Protein AF-A0A4Q4UEL5-F1 (afdb_monomer_lite)

Secondary structure (DSSP, 8-state):
--SHHHHHHHHHHHHHHH-TT-EEEEES-TTTHHHHHHHHHHHTTTT----SEEEEEES-HHHHHHHHHHTTT-TT-EEEE--TTS-TTTTT--S--SEEEE-

Foldseek 3Di:
DDDDLVVLLQVLLVVLVVALAFFEEEEACQLPPSVVSNQCSQLDPVRNGSYNAAEYEYQDVVSLVNNCVVVVVPPGYHYAYDDPVDDVVVRVDDPDGPYYHYD

Structure (mmCIF, N/CA/C/O backbone):
data_AF-A0A4Q4UEL5-F1
#
_entry.id   AF-A0A4Q4UEL5-F1
#
loop_
_atom_site.group_PDB
_atom_site.id
_atom_site.type_symbol
_atom_site.label_atom_id
_atom_site.label_alt_id
_atom_site.label_comp_id
_atom_site.label_asym_id
_atom_site.label_entity_id
_atom_site.label_seq_id
_atom_site.pdbx_PDB_ins_code
_atom_site.Cartn_x
_atom_site.Cartn_y
_atom_site.Cartn_z
_atom_site.occupancy
_atom_site.B_iso_or_equiv
_atom_site.auth_seq_id
_atom_site.auth_comp_id
_atom_site.auth_asym_id
_atom_site.auth_atom_id
_atom_site.pdbx_PDB_model_num
ATOM 1 N N . MET A 1 1 ? 21.442 -10.037 -1.285 1.00 45.94 1 MET A N 1
ATOM 2 C CA . MET A 1 1 ? 20.607 -9.582 -0.156 1.00 45.94 1 MET A CA 1
ATOM 3 C C . MET A 1 1 ? 19.495 -10.611 0.001 1.00 45.94 1 MET A C 1
ATOM 5 O O . MET A 1 1 ? 18.655 -10.705 -0.880 1.00 45.94 1 MET A O 1
ATOM 9 N N . THR A 1 2 ? 19.574 -11.482 1.003 1.00 56.34 2 THR A N 1
ATOM 10 C CA . THR A 1 2 ? 18.529 -12.466 1.343 1.00 56.34 2 THR A CA 1
ATOM 11 C C . THR A 1 2 ? 17.569 -11.833 2.349 1.00 56.34 2 THR A C 1
ATOM 13 O O . THR A 1 2 ? 18.035 -11.253 3.324 1.00 56.34 2 THR A O 1
ATOM 16 N N . GLY A 1 3 ? 16.257 -11.916 2.123 1.00 78.00 3 GLY A N 1
ATOM 17 C CA . GLY A 1 3 ? 15.230 -11.387 3.037 1.00 78.00 3 GLY A CA 1
ATOM 18 C C . GLY A 1 3 ? 13.998 -10.898 2.281 1.00 78.00 3 GLY A C 1
ATOM 19 O O . GLY A 1 3 ? 14.136 -10.635 1.096 1.00 78.00 3 GLY A O 1
ATOM 20 N N . ALA A 1 4 ? 12.850 -10.764 2.959 1.00 87.25 4 ALA A N 1
ATOM 21 C CA . ALA A 1 4 ? 11.498 -10.623 2.387 1.00 87.25 4 ALA A CA 1
ATOM 22 C C . ALA A 1 4 ? 11.311 -9.530 1.310 1.00 87.25 4 ALA A C 1
ATOM 24 O O . ALA A 1 4 ? 10.453 -9.653 0.438 1.00 87.25 4 ALA A O 1
ATOM 25 N N . TYR A 1 5 ? 12.106 -8.458 1.345 1.00 92.19 5 TYR A N 1
ATOM 26 C CA . TYR A 1 5 ? 11.950 -7.304 0.452 1.00 92.19 5 TYR A CA 1
ATOM 27 C C . TYR A 1 5 ? 12.288 -7.613 -1.018 1.00 92.19 5 TYR A C 1
ATOM 29 O O . TYR A 1 5 ? 11.464 -7.331 -1.887 1.00 92.19 5 TYR A O 1
ATOM 37 N N . PRO A 1 6 ? 13.441 -8.228 -1.342 1.00 92.38 6 PRO A N 1
ATOM 38 C CA . PRO A 1 6 ? 13.687 -8.776 -2.671 1.00 92.38 6 PRO A CA 1
ATOM 39 C C . PRO A 1 6 ? 12.565 -9.670 -3.219 1.00 92.38 6 PRO A C 1
ATOM 41 O O . PRO A 1 6 ? 12.201 -9.510 -4.383 1.00 92.38 6 PRO A O 1
ATOM 44 N N . GLN A 1 7 ? 11.988 -10.581 -2.419 1.00 92.69 7 GLN A N 1
ATOM 45 C CA . GLN A 1 7 ? 10.889 -11.425 -2.912 1.00 92.69 7 GLN A CA 1
ATOM 46 C C . GLN A 1 7 ? 9.621 -10.608 -3.157 1.00 92.69 7 GLN A C 1
ATOM 48 O O . GLN A 1 7 ? 9.005 -10.781 -4.204 1.00 92.69 7 GLN A O 1
ATOM 53 N N . LEU A 1 8 ? 9.270 -9.690 -2.249 1.00 93.81 8 LEU A N 1
ATOM 54 C CA . LEU A 1 8 ? 8.130 -8.786 -2.419 1.00 93.81 8 LEU A CA 1
ATOM 55 C C . LEU A 1 8 ? 8.246 -7.981 -3.721 1.00 93.81 8 LEU A C 1
ATOM 57 O O . LEU A 1 8 ? 7.313 -7.963 -4.520 1.00 93.81 8 LEU A O 1
ATOM 61 N N . SER A 1 9 ? 9.406 -7.364 -3.963 1.00 94.00 9 SER A N 1
ATOM 62 C CA . SER A 1 9 ? 9.647 -6.576 -5.176 1.00 94.00 9 SER A CA 1
ATOM 63 C C . SER A 1 9 ? 9.505 -7.421 -6.443 1.00 94.00 9 SER A C 1
ATOM 65 O O . SER A 1 9 ? 8.845 -6.990 -7.382 1.00 94.00 9 SER A O 1
ATOM 67 N N . ASN A 1 10 ? 10.109 -8.614 -6.477 1.00 94.06 10 ASN A N 1
ATOM 68 C CA . ASN A 1 10 ? 10.067 -9.492 -7.652 1.00 94.06 10 ASN A CA 1
ATOM 69 C C . ASN A 1 10 ? 8.655 -10.037 -7.913 1.00 94.06 10 ASN A C 1
ATOM 71 O O . ASN A 1 10 ? 8.233 -10.173 -9.063 1.00 94.06 10 ASN A O 1
ATOM 75 N N . TYR A 1 11 ? 7.921 -10.348 -6.843 1.00 94.81 11 TYR A N 1
ATOM 76 C CA . TYR A 1 11 ? 6.552 -10.835 -6.935 1.00 94.81 11 TYR A CA 1
ATOM 77 C C . TYR A 1 11 ? 5.618 -9.757 -7.491 1.00 94.81 11 TYR A C 1
ATOM 79 O O . TYR A 1 11 ? 4.890 -10.005 -8.450 1.00 94.81 11 TYR A O 1
ATOM 87 N N . LEU A 1 12 ? 5.695 -8.539 -6.952 1.00 95.50 12 LEU A N 1
ATOM 88 C CA . LEU A 1 12 ? 4.879 -7.420 -7.418 1.00 95.50 12 LEU A CA 1
ATOM 89 C C . LEU A 1 12 ? 5.258 -6.946 -8.826 1.00 95.50 12 LEU A C 1
ATOM 91 O O . LEU A 1 12 ? 4.372 -6.570 -9.587 1.00 95.50 12 LEU A O 1
ATOM 95 N N . ASP A 1 13 ? 6.537 -7.012 -9.206 1.00 95.25 13 ASP A N 1
ATOM 96 C CA . ASP A 1 13 ? 6.966 -6.772 -10.592 1.00 95.25 13 ASP A CA 1
ATOM 97 C C . ASP A 1 13 ? 6.296 -7.759 -11.563 1.00 95.25 13 ASP A C 1
ATOM 99 O O . ASP A 1 13 ? 5.734 -7.356 -12.585 1.00 95.25 13 ASP A O 1
ATOM 103 N N . SER A 1 14 ? 6.278 -9.044 -11.197 1.00 95.75 14 SER A N 1
ATOM 104 C CA . SER A 1 14 ? 5.644 -10.099 -11.996 1.00 95.75 14 SER A CA 1
ATOM 105 C C . SER A 1 14 ? 4.126 -9.914 -12.086 1.00 95.75 14 SER A C 1
ATOM 107 O O . SER A 1 14 ? 3.558 -10.005 -13.175 1.00 95.75 14 SER A O 1
ATOM 109 N N . LEU A 1 15 ? 3.465 -9.609 -10.963 1.00 96.19 15 LEU A N 1
ATOM 110 C CA . LEU A 1 15 ? 2.023 -9.364 -10.934 1.00 96.19 15 LEU A CA 1
ATOM 111 C C . LEU A 1 15 ? 1.634 -8.125 -11.742 1.00 96.19 15 LEU A C 1
ATOM 113 O O . LEU A 1 15 ? 0.742 -8.216 -12.579 1.00 96.19 15 LEU A O 1
ATOM 117 N N . GLY A 1 16 ? 2.320 -6.996 -11.544 1.00 94.81 16 GLY A N 1
ATOM 118 C CA . GLY A 1 16 ? 2.046 -5.768 -12.292 1.00 94.81 16 GLY A CA 1
ATOM 119 C C . GLY A 1 16 ? 2.318 -5.920 -13.790 1.00 94.81 16 GLY A C 1
ATOM 120 O O . GLY A 1 16 ? 1.632 -5.318 -14.613 1.00 94.81 16 GLY A O 1
ATOM 121 N N . HIS A 1 17 ? 3.290 -6.755 -14.177 1.00 94.19 17 HIS A N 1
ATOM 122 C CA . HIS A 1 17 ? 3.489 -7.113 -15.582 1.00 94.19 17 HIS A CA 1
ATOM 123 C C . HIS A 1 17 ? 2.308 -7.912 -16.156 1.00 94.19 17 HIS A C 1
ATOM 125 O O . HIS A 1 17 ? 1.874 -7.630 -17.271 1.00 94.19 17 HIS A O 1
ATOM 131 N N . ALA A 1 18 ? 1.790 -8.889 -15.406 1.00 96.06 18 ALA A N 1
ATOM 132 C CA . ALA A 1 18 ? 0.683 -9.735 -15.846 1.00 96.06 18 ALA A CA 1
ATOM 133 C C . ALA A 1 18 ? -0.664 -8.993 -15.870 1.00 96.06 18 ALA A C 1
ATOM 135 O O . ALA A 1 18 ? -1.471 -9.208 -16.774 1.00 96.06 18 ALA A O 1
ATOM 136 N N . ASN A 1 19 ? -0.906 -8.122 -14.889 1.00 95.62 19 ASN A N 1
ATOM 137 C CA . ASN A 1 19 ? -2.115 -7.319 -14.781 1.00 95.62 19 ASN A CA 1
ATOM 138 C C . ASN A 1 19 ? -1.768 -5.908 -14.268 1.00 95.62 19 ASN A C 1
ATOM 140 O O . ASN A 1 19 ? -1.501 -5.739 -13.082 1.00 95.62 19 ASN A O 1
ATOM 144 N N . PRO A 1 20 ? -1.802 -4.866 -15.114 1.00 93.12 20 PRO A N 1
ATOM 145 C CA . PRO A 1 20 ? -1.560 -3.498 -14.665 1.00 93.12 20 PRO A CA 1
ATOM 146 C C . PRO A 1 20 ? -2.775 -2.855 -13.969 1.00 93.12 20 PRO A C 1
ATOM 148 O O . PRO A 1 20 ? -2.658 -1.721 -13.508 1.00 93.12 20 PRO A O 1
ATOM 151 N N . ASP A 1 21 ? -3.925 -3.539 -13.877 1.00 94.19 21 ASP A N 1
ATOM 152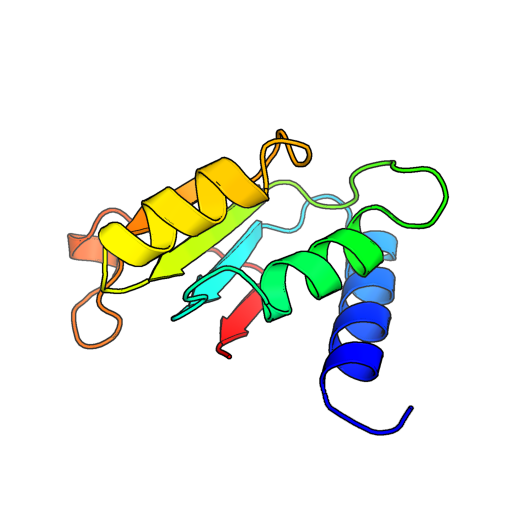 C CA . ASP A 1 21 ? -5.156 -3.020 -13.255 1.00 94.19 21 ASP A CA 1
ATOM 153 C C . ASP A 1 21 ? -5.323 -3.408 -11.772 1.00 94.19 21 ASP A C 1
ATOM 155 O O . ASP A 1 21 ? -6.393 -3.232 -11.192 1.00 94.19 21 ASP A O 1
ATOM 159 N N . LEU A 1 22 ? -4.260 -3.914 -11.136 1.00 95.44 22 LEU A N 1
ATOM 160 C CA . LEU A 1 22 ? -4.310 -4.413 -9.758 1.00 95.44 22 LEU A CA 1
ATOM 161 C C . LEU A 1 22 ? -4.795 -3.354 -8.759 1.00 95.44 22 LEU A C 1
ATOM 163 O O . LEU A 1 22 ? -4.295 -2.220 -8.739 1.00 95.44 22 LEU A O 1
ATOM 167 N N . LYS A 1 23 ? -5.707 -3.762 -7.877 1.00 95.56 23 LYS A N 1
ATOM 168 C CA . LYS A 1 23 ? -6.055 -3.079 -6.629 1.00 95.56 23 LYS A CA 1
ATOM 169 C C . LYS A 1 23 ? -5.337 -3.747 -5.463 1.00 95.56 23 LYS A C 1
ATOM 171 O O . LYS A 1 23 ? -5.582 -4.913 -5.158 1.00 95.56 23 LYS A O 1
ATOM 176 N N . ILE A 1 24 ? -4.452 -2.996 -4.818 1.00 95.75 24 ILE A N 1
ATOM 177 C CA . ILE A 1 24 ? -3.553 -3.485 -3.773 1.00 95.75 24 ILE A CA 1
ATOM 178 C C . ILE A 1 24 ? -3.889 -2.792 -2.451 1.00 95.75 24 ILE A C 1
ATOM 180 O O . ILE A 1 24 ? -4.014 -1.568 -2.416 1.00 95.75 24 ILE A O 1
ATOM 184 N N . LEU A 1 25 ? -4.006 -3.571 -1.378 1.00 96.38 25 LEU A N 1
ATOM 185 C CA . LEU A 1 25 ? -4.175 -3.096 -0.005 1.00 96.38 25 LEU A CA 1
ATOM 186 C C . LEU A 1 25 ? -2.970 -3.527 0.838 1.00 96.38 25 LEU A C 1
ATOM 188 O O . LEU A 1 25 ? -2.632 -4.710 0.882 1.00 96.38 25 LEU A O 1
ATOM 192 N N . GLU A 1 26 ? -2.335 -2.584 1.524 1.00 96.12 26 GLU A N 1
ATOM 193 C CA . GLU A 1 26 ? -1.284 -2.863 2.504 1.00 96.12 26 GLU A CA 1
ATOM 194 C C . GLU A 1 26 ? -1.805 -2.586 3.913 1.00 96.12 26 GLU A C 1
ATOM 196 O O . GLU A 1 26 ? -2.271 -1.485 4.205 1.00 96.12 26 GLU A O 1
ATOM 201 N N . LEU A 1 27 ? -1.732 -3.598 4.773 1.00 95.88 27 LEU A N 1
ATOM 202 C CA . LEU A 1 27 ? -2.150 -3.576 6.169 1.00 95.88 27 LEU A CA 1
ATOM 203 C C . LEU A 1 27 ? -0.944 -3.338 7.078 1.00 95.88 27 LEU A C 1
ATOM 205 O O . LEU A 1 27 ? 0.073 -4.015 6.932 1.00 95.88 27 LEU A O 1
ATOM 209 N N . GLY A 1 28 ? -1.080 -2.428 8.044 1.00 94.75 28 GLY A N 1
ATOM 210 C CA . GLY A 1 28 ? -0.040 -2.181 9.050 1.00 94.75 28 GLY A CA 1
ATOM 211 C C . GLY A 1 28 ? 1.265 -1.655 8.454 1.00 94.75 28 GLY A C 1
ATOM 212 O O . GLY A 1 28 ? 2.348 -2.030 8.886 1.00 94.75 28 GLY A O 1
ATOM 213 N N . ALA A 1 29 ? 1.182 -0.804 7.432 1.00 92.94 29 ALA A N 1
ATOM 214 C CA . ALA A 1 29 ? 2.358 -0.361 6.685 1.00 92.94 29 ALA A CA 1
ATOM 215 C C . ALA A 1 29 ? 3.347 0.478 7.519 1.00 92.94 29 ALA A C 1
ATOM 217 O O . ALA A 1 29 ? 4.486 0.721 7.088 1.00 92.94 29 ALA A O 1
ATOM 218 N N . GLY A 1 30 ? 2.914 0.995 8.675 1.00 91.19 30 GLY A N 1
ATOM 219 C CA . 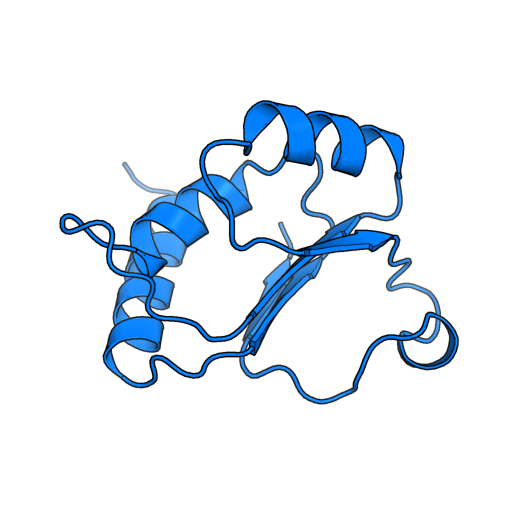GLY A 1 30 ? 3.682 1.906 9.506 1.00 91.19 30 GLY A CA 1
ATOM 220 C C . GLY A 1 30 ? 4.190 3.099 8.697 1.00 91.19 30 GLY A C 1
ATOM 221 O O . GLY A 1 30 ? 3.431 3.842 8.077 1.00 91.19 30 GLY A O 1
ATOM 222 N N . THR A 1 31 ? 5.509 3.285 8.678 1.00 87.69 31 THR A N 1
ATOM 223 C CA . THR A 1 31 ? 6.169 4.386 7.956 1.00 87.69 31 THR A CA 1
ATOM 224 C C . THR A 1 31 ? 6.420 4.104 6.466 1.00 87.69 31 THR A C 1
ATOM 226 O O . THR A 1 31 ? 7.054 4.918 5.788 1.00 87.69 31 THR A O 1
ATOM 229 N N . GLY A 1 32 ? 5.940 2.973 5.936 1.00 89.19 32 GLY A N 1
ATOM 230 C CA . GLY A 1 32 ? 5.996 2.636 4.509 1.00 89.19 32 GLY A CA 1
ATOM 231 C C . GLY A 1 32 ? 7.285 1.940 4.057 1.00 89.19 32 GLY A C 1
ATOM 232 O O . GLY A 1 32 ? 7.725 2.101 2.915 1.00 89.19 32 GLY A O 1
ATOM 233 N N . GLY A 1 33 ? 7.938 1.182 4.945 1.00 91.31 33 GLY A N 1
ATOM 234 C CA . GLY A 1 33 ? 9.163 0.440 4.620 1.00 91.31 33 GLY A CA 1
ATOM 235 C C . GLY A 1 33 ? 8.952 -0.586 3.501 1.00 91.31 33 GLY A C 1
ATOM 236 O O . GLY A 1 33 ? 9.680 -0.568 2.502 1.00 91.31 33 GLY A O 1
ATOM 237 N N . ALA A 1 34 ? 7.930 -1.433 3.643 1.00 93.25 34 ALA A N 1
ATOM 238 C CA . ALA A 1 34 ? 7.536 -2.405 2.628 1.00 93.25 34 ALA A CA 1
ATOM 239 C C . ALA A 1 34 ? 6.901 -1.722 1.405 1.00 93.25 34 ALA A C 1
ATOM 241 O O . ALA A 1 34 ? 7.278 -2.042 0.274 1.00 93.25 34 ALA A O 1
ATOM 242 N N . THR A 1 35 ? 6.074 -0.691 1.605 1.00 93.56 35 THR A N 1
ATOM 243 C CA . THR A 1 35 ? 5.502 0.130 0.524 1.00 93.56 35 THR A CA 1
ATOM 244 C C . THR A 1 35 ? 6.558 0.640 -0.459 1.00 93.56 35 THR A C 1
ATOM 246 O O . THR A 1 35 ? 6.387 0.548 -1.673 1.00 93.56 35 THR A O 1
ATOM 249 N N . ARG A 1 36 ? 7.701 1.150 0.017 1.00 91.50 36 ARG A N 1
ATOM 250 C CA . ARG A 1 36 ? 8.781 1.645 -0.867 1.00 91.50 36 ARG A CA 1
ATOM 251 C C . ARG A 1 36 ? 9.363 0.553 -1.754 1.00 91.50 36 ARG A C 1
ATOM 253 O O . ARG A 1 36 ? 9.762 0.817 -2.888 1.00 91.50 36 ARG A O 1
ATOM 260 N N . VAL A 1 37 ? 9.451 -0.661 -1.229 1.00 92.75 37 VAL A N 1
ATOM 261 C CA . VAL A 1 37 ? 9.914 -1.830 -1.978 1.00 92.75 37 VAL A CA 1
ATOM 262 C C . VAL A 1 37 ? 8.855 -2.245 -2.996 1.00 92.75 37 VAL A C 1
ATOM 264 O O . VAL A 1 37 ? 9.193 -2.484 -4.155 1.00 92.75 37 VAL A O 1
ATOM 267 N N . ALA A 1 38 ? 7.581 -2.235 -2.599 1.00 93.75 38 ALA A N 1
ATOM 268 C CA . ALA A 1 38 ? 6.457 -2.498 -3.487 1.00 93.75 38 ALA A CA 1
AT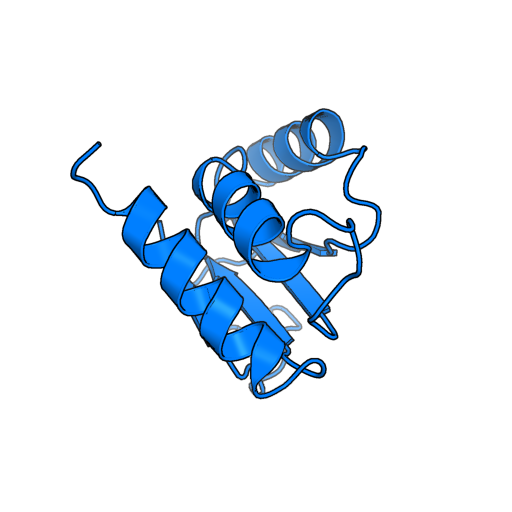OM 269 C C . ALA A 1 38 ? 6.413 -1.520 -4.671 1.00 93.75 38 ALA A C 1
ATOM 271 O O . ALA A 1 38 ? 6.330 -1.952 -5.821 1.00 93.75 38 ALA A O 1
ATOM 272 N N . MET A 1 39 ? 6.579 -0.218 -4.419 1.00 91.69 39 MET A N 1
ATOM 273 C CA . MET A 1 39 ? 6.608 0.808 -5.470 1.00 91.69 39 MET A CA 1
ATOM 274 C C . MET A 1 39 ? 7.741 0.591 -6.478 1.00 91.69 39 MET A C 1
ATOM 276 O O . MET A 1 39 ? 7.539 0.787 -7.676 1.00 91.69 39 MET A O 1
ATOM 280 N N . LYS A 1 40 ? 8.920 0.136 -6.030 1.00 90.12 40 LYS A N 1
ATOM 281 C CA . LYS A 1 40 ? 10.030 -0.202 -6.939 1.00 90.12 40 LYS A CA 1
ATOM 282 C C . LYS A 1 40 ? 9.670 -1.357 -7.873 1.00 90.12 40 LYS A C 1
ATOM 284 O O . LYS A 1 40 ? 9.952 -1.268 -9.066 1.00 90.12 40 LYS A O 1
ATOM 289 N N . GLY A 1 41 ? 9.023 -2.401 -7.354 1.00 92.94 41 GLY A N 1
ATOM 290 C CA . GLY A 1 41 ? 8.534 -3.514 -8.172 1.00 92.94 41 GLY A CA 1
ATOM 291 C C . GLY A 1 41 ? 7.447 -3.073 -9.154 1.00 92.94 41 GLY A C 1
ATOM 292 O O . GLY A 1 41 ? 7.537 -3.329 -10.351 1.00 92.94 41 GLY A O 1
ATOM 293 N N . LEU A 1 42 ? 6.453 -2.326 -8.677 1.00 93.38 42 LEU A N 1
ATOM 294 C CA . LEU A 1 42 ? 5.270 -1.957 -9.457 1.00 93.38 42 LEU A CA 1
ATOM 295 C C . LEU A 1 42 ? 5.516 -0.869 -10.514 1.00 93.38 42 LEU A C 1
ATOM 297 O O . LEU A 1 42 ? 4.834 -0.854 -11.538 1.00 93.38 42 LEU A O 1
ATOM 301 N N . CYS A 1 43 ? 6.487 0.022 -10.313 1.00 88.81 43 CYS A N 1
ATOM 302 C CA . CYS A 1 43 ? 6.819 1.071 -11.286 1.00 88.81 43 CYS A CA 1
ATOM 303 C C . CYS A 1 43 ? 8.001 0.701 -12.198 1.00 88.81 43 CYS A C 1
ATOM 305 O O . CYS A 1 43 ? 8.165 1.301 -13.258 1.00 88.81 43 CYS A O 1
ATOM 307 N N . GLY A 1 44 ? 8.814 -0.290 -11.811 1.00 80.56 44 GLY A N 1
ATOM 308 C CA . GLY A 1 44 ? 9.966 -0.741 -12.591 1.00 80.56 44 GLY A CA 1
ATOM 309 C C . GLY A 1 44 ? 11.008 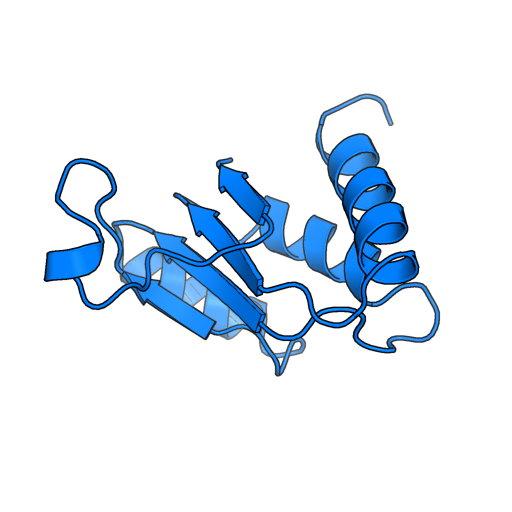0.362 -12.870 1.00 80.56 44 GLY A C 1
ATOM 310 O O . GLY A 1 44 ? 10.924 1.475 -12.347 1.00 80.56 44 GLY A O 1
ATOM 311 N N . PRO A 1 45 ? 12.021 0.081 -13.710 1.00 79.44 45 PRO A N 1
ATOM 312 C CA . PRO A 1 45 ? 13.105 1.026 -14.000 1.00 79.44 45 PRO A CA 1
ATOM 313 C C . PRO A 1 45 ? 12.690 2.205 -14.897 1.00 79.44 45 PRO A C 1
ATOM 315 O O . PRO A 1 45 ? 13.398 3.206 -14.944 1.00 79.44 45 PRO A O 1
ATOM 318 N N . ASN A 1 46 ? 11.565 2.104 -15.613 1.00 83.00 46 ASN A N 1
ATOM 319 C CA . ASN A 1 46 ? 11.042 3.176 -16.468 1.00 83.00 46 ASN A CA 1
ATOM 320 C C . ASN A 1 46 ? 10.084 4.130 -15.726 1.00 83.00 46 ASN A C 1
ATOM 322 O O . ASN A 1 46 ? 9.652 5.120 -16.311 1.00 83.00 46 ASN A O 1
ATOM 326 N N . GLY A 1 47 ? 9.748 3.837 -14.462 1.00 83.56 47 GLY A N 1
ATOM 327 C CA . GLY A 1 47 ? 8.832 4.640 -13.650 1.00 83.56 47 GLY A CA 1
ATOM 328 C C . GLY A 1 47 ? 7.367 4.561 -14.089 1.00 83.56 47 GLY A C 1
ATOM 329 O O . GLY A 1 47 ? 6.554 5.362 -13.625 1.00 83.56 47 GLY A O 1
ATOM 330 N N . ILE A 1 48 ? 7.011 3.629 -14.979 1.00 87.31 48 ILE A N 1
ATOM 331 C CA . ILE A 1 48 ? 5.638 3.473 -15.464 1.00 87.31 48 ILE A CA 1
ATOM 332 C C . ILE A 1 48 ? 4.850 2.639 -14.458 1.00 87.31 48 ILE A C 1
ATOM 334 O O . ILE A 1 48 ? 5.152 1.474 -14.211 1.00 87.31 48 ILE A O 1
ATOM 338 N N . LYS A 1 49 ? 3.799 3.242 -13.905 1.00 90.19 49 LYS A N 1
ATOM 339 C CA . LYS A 1 49 ? 2.876 2.609 -12.961 1.00 90.19 49 LYS A CA 1
ATOM 340 C C . LYS A 1 49 ? 2.202 1.373 -13.583 1.00 90.19 49 LYS A C 1
ATOM 342 O O . LYS A 1 49 ? 1.563 1.495 -14.625 1.00 90.19 49 LYS A O 1
ATOM 347 N N . ARG A 1 50 ? 2.285 0.215 -12.915 1.00 93.00 50 ARG A N 1
ATOM 348 C CA . ARG A 1 50 ? 1.619 -1.045 -13.319 1.00 93.00 50 ARG A CA 1
ATOM 349 C C . ARG A 1 50 ? 0.644 -1.576 -12.263 1.00 93.00 50 ARG A C 1
ATOM 351 O O . ARG A 1 50 ? 0.690 -2.737 -11.874 1.00 93.00 50 ARG A O 1
ATOM 358 N N . TYR A 1 51 ? -0.198 -0.687 -11.757 1.00 93.94 51 TYR A N 1
ATOM 359 C CA . TYR A 1 51 ? -1.302 -1.006 -10.854 1.00 93.94 51 TYR A CA 1
ATOM 360 C C . TYR A 1 51 ? -2.389 0.060 -11.003 1.00 93.94 51 TYR A C 1
ATOM 362 O O . TYR A 1 51 ? -2.099 1.218 -11.342 1.00 93.94 51 TYR A O 1
ATOM 370 N N . ARG A 1 52 ? -3.639 -0.284 -10.691 1.00 93.44 52 ARG A N 1
ATOM 371 C CA . ARG A 1 52 ? -4.730 0.690 -10.658 1.00 93.44 52 ARG A CA 1
ATOM 372 C C . ARG A 1 52 ? -4.753 1.457 -9.351 1.00 93.44 52 ARG A C 1
ATOM 374 O O . ARG A 1 52 ? -4.778 2.687 -9.381 1.00 93.44 52 ARG A O 1
ATOM 381 N N . GLN A 1 53 ? -4.694 0.762 -8.224 1.00 93.31 53 GLN A N 1
ATOM 382 C CA . GLN A 1 53 ? -4.831 1.376 -6.908 1.00 93.31 53 GLN A CA 1
ATOM 383 C C . GLN A 1 53 ? -3.888 0.723 -5.906 1.00 93.31 53 GLN A C 1
ATOM 385 O O . GLN A 1 53 ? -3.702 -0.491 -5.935 1.00 93.31 53 GLN A O 1
ATOM 390 N N . TYR A 1 54 ? -3.290 1.539 -5.044 1.00 94.50 54 TYR A N 1
ATOM 391 C CA . TYR A 1 54 ? -2.515 1.071 -3.906 1.00 94.50 54 TYR A CA 1
ATOM 392 C C . TYR A 1 54 ? -2.967 1.850 -2.681 1.00 94.50 54 TYR A C 1
ATOM 394 O O . TYR A 1 54 ? -2.745 3.058 -2.607 1.00 94.50 54 TYR A O 1
ATOM 402 N N . THR A 1 55 ? -3.607 1.162 -1.745 1.00 95.00 55 THR A N 1
ATOM 403 C CA . THR A 1 55 ? -4.095 1.745 -0.499 1.00 95.00 55 THR A CA 1
ATOM 404 C C . THR A 1 55 ? -3.200 1.289 0.640 1.00 95.00 55 THR A C 1
ATOM 406 O O . THR A 1 55 ? -3.161 0.110 0.985 1.00 95.00 55 THR A O 1
ATOM 409 N N . LEU A 1 56 ? -2.461 2.235 1.204 1.00 95.19 56 LEU A N 1
ATOM 410 C CA . LEU A 1 56 ? -1.633 2.046 2.380 1.00 95.19 56 LEU A CA 1
ATOM 411 C C . LEU A 1 56 ? -2.482 2.302 3.622 1.00 95.19 56 LEU A C 1
ATOM 413 O O . LEU A 1 56 ? -3.073 3.378 3.768 1.00 95.19 56 LEU A O 1
ATOM 417 N N . THR A 1 57 ? -2.522 1.319 4.517 1.00 96.38 57 THR A N 1
ATOM 418 C CA . THR A 1 57 ? -3.278 1.419 5.760 1.00 96.38 57 THR A CA 1
ATOM 419 C C . THR A 1 57 ? -2.458 1.124 6.996 1.00 96.38 57 THR A C 1
ATOM 421 O O . THR A 1 57 ? -1.478 0.381 6.965 1.00 96.38 57 THR A O 1
ATOM 424 N N . ASP A 1 58 ? -2.876 1.739 8.095 1.00 96.50 58 ASP A N 1
ATOM 425 C CA . ASP A 1 58 ? -2.344 1.512 9.429 1.00 96.50 58 ASP A CA 1
ATOM 426 C C . ASP A 1 58 ? -3.407 1.907 10.464 1.00 96.50 58 ASP A C 1
ATOM 428 O O . ASP A 1 58 ? -4.256 2.759 10.185 1.00 96.50 58 ASP A O 1
ATOM 432 N N . ILE A 1 59 ? -3.350 1.326 11.663 1.00 96.00 59 ILE A N 1
ATOM 433 C CA . ILE A 1 59 ? -4.229 1.713 12.775 1.00 96.00 59 ILE A CA 1
ATOM 434 C C . ILE A 1 59 ? -3.865 3.104 13.322 1.00 96.00 59 ILE A C 1
ATOM 436 O O . ILE A 1 59 ? -4.708 3.794 13.892 1.00 96.00 59 ILE A O 1
ATOM 440 N N . SER A 1 60 ? -2.611 3.537 13.142 1.00 93.81 60 SER A N 1
ATOM 441 C CA . SER A 1 60 ? -2.080 4.808 13.631 1.00 93.81 60 SER A CA 1
ATOM 442 C C . SER A 1 60 ? -2.075 5.888 12.538 1.00 93.81 60 SER A C 1
ATOM 444 O O . SER A 1 60 ? -1.236 5.865 11.630 1.00 93.81 60 SER A O 1
ATOM 446 N N . PRO A 1 61 ? -2.910 6.940 12.660 1.00 92.31 61 PRO A N 1
ATOM 447 C CA . PRO A 1 61 ? -2.900 8.071 11.726 1.00 92.31 61 PRO A CA 1
ATOM 448 C C . PRO A 1 61 ? -1.558 8.824 11.690 1.00 92.31 61 PRO A C 1
ATOM 450 O O . PRO A 1 61 ? -1.209 9.455 10.686 1.00 92.31 61 PRO A O 1
ATOM 453 N N . GLY A 1 62 ? -0.793 8.772 12.788 1.00 92.12 62 GLY A N 1
ATOM 454 C CA . GLY A 1 62 ? 0.523 9.404 12.880 1.00 92.12 62 GLY A CA 1
ATOM 455 C C . GLY A 1 62 ? 1.521 8.790 11.901 1.00 92.12 62 GLY A C 1
ATOM 456 O O . GLY A 1 62 ? 2.234 9.520 11.212 1.00 92.12 62 GLY A O 1
ATOM 457 N N . PHE A 1 63 ? 1.510 7.461 11.762 1.00 90.88 63 PHE A N 1
ATOM 458 C CA . PHE A 1 63 ? 2.366 6.773 10.799 1.00 90.88 63 PHE A CA 1
ATOM 459 C C . PHE A 1 63 ? 1.978 7.083 9.356 1.00 90.88 63 PHE A C 1
ATOM 461 O O . PHE A 1 63 ? 2.860 7.384 8.554 1.00 90.88 63 PHE A O 1
ATOM 468 N N . LEU A 1 64 ? 0.678 7.139 9.049 1.00 91.12 64 LEU A N 1
ATOM 469 C CA . LEU A 1 64 ? 0.192 7.536 7.723 1.00 91.12 64 LEU A CA 1
ATOM 470 C C . LEU A 1 64 ? 0.635 8.953 7.343 1.00 91.12 64 LEU A C 1
ATOM 472 O O . LEU A 1 64 ? 0.993 9.206 6.193 1.00 91.12 64 LEU A O 1
ATOM 476 N N . THR A 1 65 ? 0.655 9.875 8.308 1.00 90.56 65 THR A N 1
ATOM 477 C CA . THR A 1 65 ? 1.127 11.249 8.081 1.00 90.56 65 THR A CA 1
ATOM 478 C C . THR A 1 65 ? 2.606 11.260 7.694 1.00 90.56 65 THR A C 1
ATOM 480 O O . THR A 1 65 ? 2.959 11.824 6.657 1.00 90.56 65 THR A O 1
ATOM 483 N N . SER A 1 66 ? 3.457 10.569 8.460 1.00 88.88 66 SER A N 1
ATOM 484 C CA . SER A 1 66 ? 4.889 10.443 8.151 1.00 88.88 66 SER A CA 1
ATOM 485 C C . SER A 1 66 ? 5.148 9.692 6.840 1.00 88.88 66 SER A C 1
ATOM 487 O O . SER A 1 66 ? 6.022 10.080 6.058 1.00 88.88 66 SER A O 1
ATOM 489 N N . ALA A 1 67 ? 4.381 8.635 6.560 1.00 89.25 67 ALA A N 1
ATOM 490 C CA . ALA A 1 67 ? 4.464 7.890 5.310 1.00 89.25 67 ALA A CA 1
ATOM 491 C C . ALA A 1 67 ? 4.143 8.809 4.123 1.00 89.25 67 ALA A C 1
ATOM 493 O O . ALA A 1 67 ? 4.960 8.926 3.212 1.00 89.25 67 ALA A O 1
ATOM 494 N N . ARG A 1 68 ? 3.035 9.556 4.180 1.00 89.38 68 ARG A N 1
ATOM 495 C CA . ARG A 1 68 ? 2.621 10.499 3.131 1.00 89.38 68 ARG A CA 1
ATOM 496 C C . ARG A 1 68 ? 3.668 11.575 2.842 1.00 89.38 68 ARG A C 1
ATOM 498 O O . ARG A 1 68 ? 3.944 11.853 1.678 1.00 89.38 68 ARG A O 1
ATOM 505 N N . GLU A 1 69 ? 4.265 12.167 3.874 1.00 87.81 69 GLU A N 1
ATOM 506 C CA . GLU A 1 69 ? 5.334 13.164 3.704 1.00 87.81 69 GLU A CA 1
ATOM 507 C C . GLU A 1 69 ? 6.563 12.553 3.024 1.00 87.81 69 GLU A C 1
ATOM 509 O O . GLU A 1 69 ? 7.080 13.075 2.029 1.00 87.81 69 GLU A O 1
ATOM 514 N N . SER A 1 70 ? 6.995 11.398 3.529 1.00 85.19 70 SER A N 1
ATOM 515 C CA . SER A 1 70 ? 8.203 10.722 3.065 1.00 85.19 70 SER A CA 1
ATOM 516 C C . SER A 1 70 ? 8.046 10.069 1.683 1.00 85.19 70 SER A C 1
ATOM 518 O O . SER A 1 70 ? 9.048 9.766 1.032 1.00 85.19 70 SER A O 1
ATOM 520 N N . MET A 1 71 ? 6.811 9.833 1.238 1.00 83.75 71 MET A N 1
ATOM 521 C CA . MET A 1 71 ? 6.454 9.178 -0.026 1.00 83.75 71 MET A CA 1
ATOM 522 C C . MET A 1 71 ? 5.801 10.144 -1.018 1.00 83.75 71 MET A C 1
ATOM 524 O O . MET A 1 71 ? 5.185 9.709 -1.983 1.00 83.75 71 MET A O 1
ATOM 528 N N . SER A 1 72 ? 5.977 11.452 -0.822 1.00 82.19 72 SER A N 1
ATOM 529 C CA . SER A 1 72 ? 5.435 12.507 -1.690 1.00 82.19 72 SER A CA 1
ATOM 530 C C . SER A 1 72 ? 5.865 12.406 -3.164 1.00 82.19 72 SER A C 1
ATOM 532 O O . SER A 1 72 ? 5.180 12.925 -4.046 1.00 82.19 72 SER A O 1
ATOM 534 N N . GLU A 1 73 ? 6.960 11.695 -3.456 1.00 78.12 73 GLU A N 1
ATOM 535 C CA . GLU A 1 73 ? 7.381 11.342 -4.819 1.00 78.12 73 GLU A CA 1
ATOM 536 C C . GLU A 1 73 ? 6.399 10.378 -5.520 1.00 78.12 73 GLU A C 1
ATOM 538 O O . GLU A 1 73 ? 6.218 10.436 -6.741 1.00 78.12 73 GLU A O 1
ATOM 543 N N . PHE A 1 74 ? 5.709 9.532 -4.751 1.00 75.50 74 PHE A N 1
ATOM 544 C CA . PHE A 1 74 ? 4.739 8.556 -5.231 1.00 75.50 74 PHE A CA 1
ATOM 545 C C . PHE A 1 74 ? 3.340 9.179 -5.223 1.00 75.50 74 PHE A C 1
ATOM 547 O O . PHE A 1 74 ? 2.562 9.028 -4.288 1.00 75.50 74 PHE A O 1
ATOM 554 N N . ARG A 1 75 ? 2.993 9.877 -6.308 1.00 65.69 75 ARG A N 1
ATOM 555 C CA . ARG A 1 75 ? 1.703 10.584 -6.451 1.00 65.69 75 ARG A CA 1
ATOM 556 C C . ARG A 1 75 ? 0.451 9.692 -6.493 1.00 65.69 75 ARG A C 1
ATOM 558 O O . ARG A 1 75 ? -0.639 10.221 -6.667 1.00 65.69 75 ARG A O 1
ATOM 565 N N . VAL A 1 76 ? 0.584 8.368 -6.396 1.00 80.56 76 VAL A N 1
ATOM 566 C CA . VAL A 1 76 ? -0.509 7.423 -6.685 1.00 80.56 76 VAL A CA 1
ATOM 567 C C . VAL A 1 76 ? -0.668 6.356 -5.599 1.00 80.56 76 VAL A C 1
ATOM 569 O O . VAL A 1 76 ? -0.887 5.185 -5.899 1.00 80.56 76 VAL A O 1
ATOM 572 N N . VAL A 1 77 ? -0.539 6.773 -4.339 1.00 89.19 77 VAL A N 1
ATOM 573 C CA . VAL A 1 77 ? -0.809 5.949 -3.153 1.00 89.19 77 VAL A CA 1
ATOM 574 C C . VAL A 1 77 ? -1.914 6.614 -2.339 1.00 89.19 77 VAL A C 1
ATOM 576 O O . VAL A 1 77 ? -1.803 7.791 -1.992 1.00 89.19 77 VAL A O 1
ATOM 579 N N . ASP A 1 78 ? -2.964 5.856 -2.040 1.00 92.44 78 ASP A N 1
ATOM 580 C CA . ASP A 1 78 ? -4.020 6.267 -1.119 1.00 92.44 78 ASP A CA 1
ATOM 581 C C . ASP A 1 78 ? -3.600 5.921 0.310 1.00 92.44 78 ASP A C 1
ATOM 583 O O . ASP A 1 78 ? -2.984 4.884 0.544 1.00 92.44 78 ASP A O 1
ATOM 587 N N . PHE A 1 79 ? -3.952 6.768 1.273 1.00 93.19 79 PHE A N 1
ATOM 588 C CA . PHE A 1 79 ? -3.652 6.555 2.688 1.00 93.19 79 PHE A CA 1
ATOM 589 C C . PHE A 1 79 ? -4.960 6.543 3.464 1.00 93.19 79 PHE A C 1
ATOM 591 O O . PHE A 1 79 ? -5.725 7.507 3.380 1.00 93.19 79 PHE A O 1
ATOM 598 N N . ALA A 1 80 ? -5.212 5.483 4.224 1.00 94.62 80 ALA A N 1
ATOM 599 C CA . ALA A 1 80 ? -6.436 5.351 5.004 1.00 94.62 80 ALA A CA 1
ATOM 600 C C . ALA A 1 80 ? -6.172 4.630 6.327 1.00 94.62 80 ALA A C 1
ATOM 602 O O . ALA A 1 80 ? -5.329 3.744 6.403 1.00 94.62 80 ALA A O 1
ATOM 603 N N . VAL A 1 81 ? -6.884 5.022 7.381 1.00 96.38 81 VAL A N 1
ATOM 604 C CA . VAL A 1 81 ? -6.817 4.315 8.665 1.00 96.38 81 VAL A CA 1
ATOM 605 C C . VAL A 1 81 ? -7.627 3.032 8.543 1.00 96.38 81 VAL A C 1
ATOM 607 O O . VAL A 1 81 ? -8.754 3.082 8.057 1.00 96.38 81 VAL A O 1
ATOM 610 N N . LEU A 1 82 ? -7.060 1.909 8.978 1.00 96.44 82 LEU A N 1
ATOM 611 C CA . LEU A 1 82 ? -7.758 0.627 9.031 1.00 96.44 82 LEU A CA 1
ATOM 612 C C . LEU A 1 82 ? -7.337 -0.128 10.287 1.00 96.44 82 LEU A C 1
ATOM 614 O O . LEU A 1 82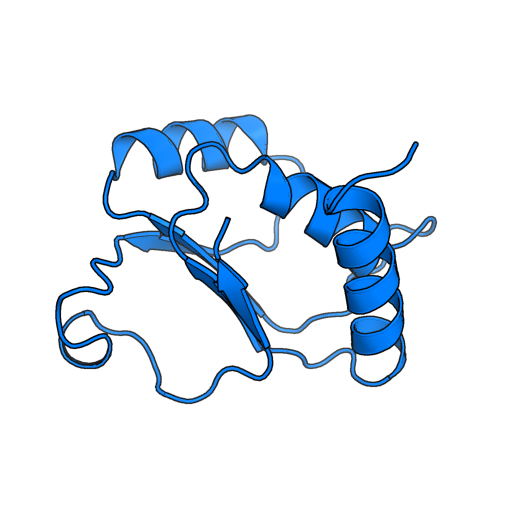 ? -6.154 -0.421 10.479 1.00 96.44 82 LEU A O 1
ATOM 618 N N . ASN A 1 83 ? -8.317 -0.470 11.115 1.00 96.31 83 ASN A N 1
ATOM 619 C CA . ASN A 1 83 ? -8.175 -1.469 12.156 1.00 96.31 83 ASN A CA 1
ATOM 620 C C . ASN A 1 83 ? -8.650 -2.823 11.610 1.00 96.31 83 ASN A C 1
ATOM 622 O O . ASN A 1 83 ? -9.847 -3.050 11.464 1.00 96.31 83 ASN A O 1
ATOM 626 N N . ILE A 1 84 ? -7.721 -3.732 11.310 1.00 94.12 84 ILE A N 1
ATOM 627 C CA . ILE A 1 84 ? -8.061 -5.055 10.759 1.00 94.12 84 ILE A CA 1
ATOM 628 C C . ILE A 1 84 ? -8.727 -5.991 11.784 1.00 94.12 84 ILE A C 1
ATOM 630 O O . ILE A 1 84 ? -9.241 -7.042 11.412 1.00 94.12 84 ILE A O 1
ATOM 634 N N . GLU A 1 85 ? -8.714 -5.634 13.072 1.00 95.62 85 GLU A N 1
ATOM 635 C CA . GLU A 1 85 ? -9.432 -6.378 14.115 1.00 95.62 85 GLU A CA 1
ATOM 636 C C . GLU A 1 85 ? -10.948 -6.105 14.097 1.00 95.62 85 GLU A C 1
ATOM 638 O O . GLU A 1 85 ? -11.714 -6.832 14.729 1.00 95.62 85 GLU A O 1
ATOM 643 N N . GLU A 1 86 ? -11.382 -5.083 13.357 1.00 95.50 86 GLU A N 1
ATOM 644 C CA . GLU A 1 86 ? -12.780 -4.706 13.137 1.00 95.50 86 GLU A CA 1
ATOM 645 C C . GLU A 1 86 ? -13.188 -4.956 11.675 1.00 95.50 86 GLU A C 1
ATOM 647 O O . GLU A 1 86 ? -12.339 -5.176 10.810 1.00 95.50 86 GLU A O 1
ATOM 652 N N . ASP A 1 87 ? -14.493 -4.921 11.376 1.00 94.56 87 ASP A N 1
ATOM 653 C CA . ASP A 1 87 ? -14.988 -5.143 10.012 1.00 94.56 87 ASP A CA 1
ATOM 654 C C . ASP A 1 87 ? -14.482 -4.034 9.060 1.00 94.56 87 ASP A C 1
ATOM 656 O O . ASP A 1 87 ? -14.778 -2.851 9.275 1.00 94.56 87 ASP A O 1
ATOM 660 N N . PRO A 1 88 ? -13.726 -4.365 7.992 1.00 94.06 88 PRO A N 1
ATOM 661 C CA . PRO A 1 88 ? -13.255 -3.372 7.027 1.00 94.06 88 PRO A CA 1
ATOM 662 C C . PRO A 1 88 ? -14.387 -2.661 6.272 1.00 94.06 88 PRO A C 1
ATOM 664 O O . PRO A 1 88 ? -14.229 -1.501 5.882 1.00 94.06 88 PRO A O 1
ATOM 667 N N . LEU A 1 89 ? -15.533 -3.321 6.070 1.00 94.06 89 LEU A N 1
ATOM 668 C CA . LEU A 1 89 ? -16.678 -2.729 5.374 1.00 94.06 89 LEU A CA 1
ATOM 669 C C . LEU A 1 89 ? -17.292 -1.582 6.172 1.00 94.06 89 LEU A C 1
ATOM 671 O O . LEU A 1 89 ? -17.642 -0.547 5.604 1.00 94.06 89 LEU A O 1
ATOM 675 N N . GLU A 1 90 ? -17.382 -1.742 7.492 1.00 96.12 90 GLU A N 1
ATOM 676 C CA . GLU A 1 90 ? -17.874 -0.697 8.396 1.00 96.12 90 GLU A CA 1
ATOM 677 C C . GLU A 1 90 ? -16.913 0.501 8.461 1.00 96.12 90 GLU A C 1
ATOM 679 O O . GLU A 1 90 ? -17.328 1.623 8.750 1.00 96.12 90 GLU A O 1
ATOM 684 N N . GLN A 1 91 ? -15.644 0.284 8.107 1.00 94.94 91 GLN A N 1
ATOM 685 C CA . GLN A 1 91 ? -14.597 1.304 8.028 1.00 94.94 91 GLN A CA 1
ATOM 686 C C . GLN A 1 91 ? -14.481 1.954 6.635 1.00 94.94 91 GLN A C 1
ATOM 688 O O . GLN A 1 91 ? -13.601 2.786 6.411 1.00 94.94 91 GLN A O 1
ATOM 693 N N . GLY A 1 92 ? -15.375 1.614 5.697 1.00 92.44 92 GLY A N 1
ATOM 694 C CA . GLY A 1 92 ? -15.447 2.227 4.366 1.00 92.44 92 GLY A CA 1
ATOM 695 C C . GLY A 1 92 ? -14.545 1.591 3.305 1.00 92.44 92 GLY A C 1
ATOM 696 O O . GLY A 1 92 ? -14.352 2.188 2.244 1.00 92.44 92 GLY A O 1
ATOM 697 N N . PHE A 1 93 ? -14.001 0.399 3.563 1.00 92.44 93 PHE A N 1
ATOM 698 C CA . PHE A 1 93 ? -13.227 -0.361 2.581 1.00 92.44 93 PHE A CA 1
ATOM 699 C C . PHE A 1 93 ? -14.128 -1.273 1.740 1.00 92.44 93 PHE A C 1
ATOM 701 O O . PHE A 1 93 ? -15.198 -1.705 2.161 1.00 92.44 93 PHE A O 1
ATOM 708 N N . GLU A 1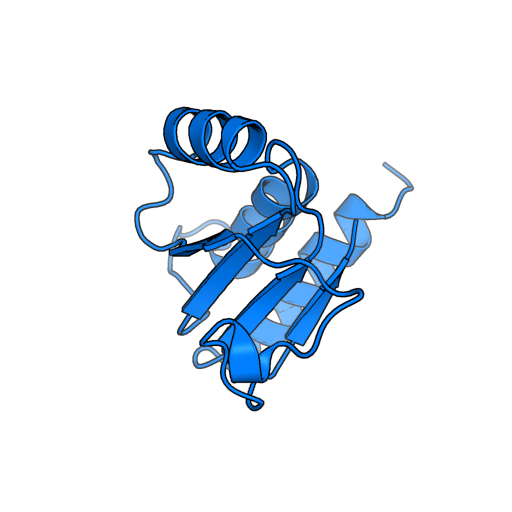 94 ? -13.680 -1.585 0.525 1.00 86.81 94 GLU A N 1
ATOM 709 C CA . GLU A 1 94 ? -14.350 -2.541 -0.360 1.00 86.81 94 GLU A CA 1
ATOM 710 C C . GLU A 1 94 ? -13.819 -3.966 -0.126 1.00 86.81 94 GLU A C 1
ATOM 712 O O . GLU A 1 94 ? -12.659 -4.153 0.226 1.00 86.81 94 GLU A O 1
ATOM 717 N N . LEU A 1 95 ? -14.617 -5.002 -0.414 1.00 79.31 95 LEU A N 1
ATOM 718 C CA . LEU A 1 95 ? -14.150 -6.402 -0.346 1.00 79.31 95 LEU A CA 1
ATOM 719 C C . LEU A 1 95 ? -13.256 -6.827 -1.527 1.00 79.31 95 LEU A C 1
ATOM 721 O O . LEU A 1 95 ? -12.766 -7.953 -1.552 1.00 79.31 95 LEU A O 1
ATOM 725 N N . ALA A 1 96 ? -13.082 -5.976 -2.540 1.00 87.69 96 ALA A N 1
ATOM 726 C CA . ALA A 1 96 ? -12.486 -6.360 -3.817 1.00 87.69 96 ALA A CA 1
ATOM 727 C C . ALA A 1 96 ? -11.076 -5.778 -3.997 1.00 87.69 96 ALA A C 1
ATOM 729 O O . ALA A 1 96 ? -10.898 -4.744 -4.649 1.00 87.69 96 ALA A O 1
ATOM 730 N N . TYR A 1 97 ? -10.085 -6.490 -3.459 1.00 94.75 97 TYR A N 1
ATOM 731 C CA . TYR A 1 97 ? -8.661 -6.279 -3.727 1.00 94.75 97 TYR A CA 1
ATOM 732 C C . TYR A 1 97 ? -8.064 -7.515 -4.405 1.00 94.75 97 TYR A C 1
ATOM 734 O O . TYR A 1 97 ? -8.408 -8.643 -4.056 1.00 94.75 97 TYR A O 1
ATOM 742 N N . ASP A 1 98 ? -7.154 -7.305 -5.354 1.00 95.38 98 ASP A N 1
ATOM 743 C CA . ASP A 1 98 ? -6.430 -8.388 -6.031 1.00 95.38 98 ASP A CA 1
ATOM 744 C C . ASP A 1 98 ? -5.255 -8.888 -5.184 1.00 95.38 98 ASP A C 1
ATOM 746 O O . ASP A 1 98 ? -4.886 -10.062 -5.229 1.00 95.38 98 ASP A O 1
ATOM 750 N N . VAL A 1 99 ? -4.649 -7.979 -4.413 1.00 95.50 99 VAL A N 1
ATOM 751 C CA . VAL A 1 99 ? -3.516 -8.268 -3.533 1.00 95.50 99 VAL A CA 1
ATOM 752 C C . VAL A 1 99 ? -3.738 -7.586 -2.193 1.00 95.50 99 VAL A C 1
ATOM 754 O O . VAL A 1 99 ? -3.949 -6.376 -2.131 1.00 95.50 99 VAL A O 1
ATOM 757 N N . VAL A 1 100 ? -3.619 -8.362 -1.120 1.00 95.06 100 VAL A N 1
ATOM 758 C CA . VAL A 1 100 ? -3.520 -7.849 0.246 1.00 95.06 100 VAL A CA 1
ATOM 759 C C . VAL A 1 100 ? -2.158 -8.253 0.795 1.00 95.06 100 VAL A C 1
ATOM 761 O O . VAL A 1 100 ? -1.784 -9.425 0.723 1.00 95.06 100 VAL A O 1
ATOM 764 N N . MET A 1 101 ? -1.404 -7.290 1.318 1.00 94.12 101 MET A N 1
ATOM 765 C CA . MET A 1 101 ? -0.109 -7.524 1.958 1.00 94.12 101 MET A CA 1
ATOM 766 C C . MET A 1 101 ? -0.091 -6.967 3.380 1.00 94.12 101 MET A C 1
ATOM 768 O O . MET A 1 101 ? -0.808 -6.020 3.684 1.00 94.12 101 MET A O 1
ATOM 772 N N . ALA A 1 102 ? 0.730 -7.562 4.241 1.00 93.81 102 ALA A N 1
ATOM 773 C CA . ALA A 1 102 ? 0.925 -7.143 5.625 1.00 93.81 102 ALA A CA 1
ATOM 774 C C . ALA A 1 102 ? 2.413 -7.245 5.980 1.00 93.81 102 ALA A C 1
ATOM 776 O O . ALA A 1 102 ? 3.073 -8.200 5.547 1.00 93.81 102 ALA A O 1
ATOM 777 N N . SER A 1 103 ? 2.937 -6.270 6.727 1.00 84.69 103 SER A N 1
ATOM 778 C CA . SER A 1 103 ? 4.365 -6.177 7.075 1.00 84.69 103 SER A CA 1
ATOM 779 C C . SER A 1 103 ? 4.607 -5.782 8.518 1.00 84.69 103 SER A C 1
ATOM 781 O O . SER A 1 103 ? 3.882 -4.878 8.975 1.00 84.69 103 SER A O 1
#

Sequence (103 aa):
MTGAYPQLSNYLDSLGHANPDLKILELGAGTGGATRVAMKGLCGPNGIKRYRQYTLTDISPGFLTSARESMSEFRVVDFAVLNIEEDPLEQGFELAYDVVMAS

pLDDT: mean 90.62, std 7.79, range [45.94, 96.5]

Radius of gyration: 13.16 Å; chains: 1; bounding box: 38×26×31 Å